Protein AF-A0A5P8NE11-F1 (afdb_monomer_lite)

Structure (mmCIF, N/CA/C/O backbone):
data_AF-A0A5P8NE11-F1
#
_entry.id   AF-A0A5P8NE11-F1
#
loop_
_atom_site.group_PDB
_atom_site.id
_atom_site.type_symbol
_atom_site.label_atom_id
_atom_site.label_alt_id
_atom_site.label_comp_id
_atom_site.label_asym_id
_atom_site.label_entity_id
_atom_site.label_seq_id
_atom_site.pdbx_PDB_ins_code
_atom_site.Cartn_x
_atom_site.Cartn_y
_atom_site.Cartn_z
_atom_site.occupancy
_atom_site.B_iso_or_equiv
_atom_site.auth_seq_id
_atom_site.auth_comp_id
_atom_site.auth_asym_id
_atom_site.auth_atom_id
_atom_site.pdbx_PDB_model_num
ATOM 1 N N . MET A 1 1 ? -14.580 42.971 -28.821 1.00 38.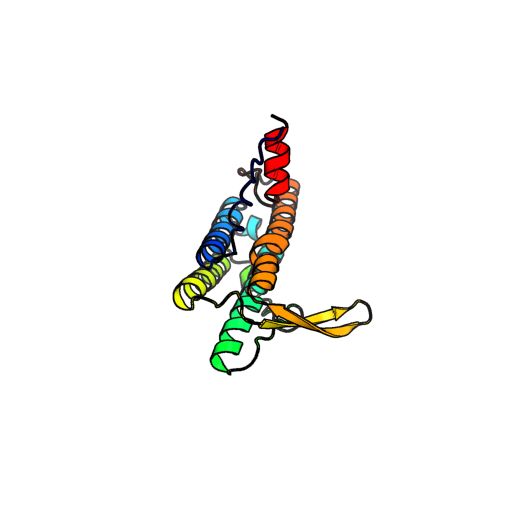44 1 MET A N 1
ATOM 2 C CA . MET A 1 1 ? -13.444 42.248 -29.433 1.00 38.44 1 MET A CA 1
ATOM 3 C C . MET A 1 1 ? -12.249 42.500 -28.537 1.00 38.44 1 MET A C 1
ATOM 5 O O . MET A 1 1 ? -11.880 43.650 -28.404 1.00 38.44 1 MET A O 1
ATOM 9 N N . GLY A 1 2 ? -11.654 41.584 -27.801 1.00 34.81 2 GLY A N 1
ATOM 10 C CA . GLY A 1 2 ? -11.831 40.162 -27.543 1.00 34.81 2 GLY A CA 1
ATOM 11 C C . GLY A 1 2 ? -10.646 39.884 -26.620 1.00 34.81 2 GLY A C 1
ATOM 12 O O . GLY A 1 2 ? -9.510 40.013 -27.058 1.00 34.81 2 GLY A O 1
ATOM 13 N N . ILE A 1 3 ? -10.905 39.712 -25.324 1.00 36.75 3 ILE A N 1
ATOM 14 C CA . ILE A 1 3 ? -9.863 39.509 -24.316 1.00 36.75 3 ILE A CA 1
ATOM 15 C C . ILE A 1 3 ? -9.467 38.039 -24.423 1.00 36.75 3 ILE A C 1
ATOM 17 O O . ILE A 1 3 ? -10.230 37.173 -24.003 1.00 36.75 3 ILE A O 1
ATOM 21 N N . GLU A 1 4 ? -8.311 37.748 -25.012 1.00 38.25 4 GLU A N 1
ATOM 22 C CA . GLU A 1 4 ? -7.681 36.437 -24.863 1.00 38.25 4 GLU A CA 1
ATOM 23 C C . GLU A 1 4 ? -7.052 36.370 -23.469 1.00 38.25 4 GLU A C 1
ATOM 25 O O . GLU A 1 4 ? -5.877 36.662 -23.258 1.00 38.25 4 GLU A O 1
ATOM 30 N N . SER A 1 5 ? -7.871 36.010 -22.482 1.00 37.47 5 SER A N 1
ATOM 31 C CA . SER A 1 5 ? -7.377 35.463 -21.226 1.00 37.47 5 SER A CA 1
ATOM 32 C C . SER A 1 5 ? -6.987 34.012 -21.489 1.00 37.47 5 SER A C 1
ATOM 34 O O . SER A 1 5 ? -7.811 33.102 -21.369 1.00 37.47 5 SER A O 1
ATOM 36 N N . GLY A 1 6 ? -5.733 33.804 -21.886 1.00 34.62 6 GLY A N 1
ATOM 37 C CA . GLY A 1 6 ? -5.095 32.502 -21.778 1.00 34.62 6 GLY A CA 1
ATOM 38 C C . GLY A 1 6 ? -5.093 32.104 -20.308 1.00 34.62 6 GLY A C 1
ATOM 39 O O . GLY A 1 6 ? -4.290 32.600 -19.524 1.00 34.62 6 GLY A O 1
ATOM 40 N N . VAL A 1 7 ? -6.039 31.250 -19.924 1.00 34.25 7 VAL A N 1
ATOM 41 C CA . VAL A 1 7 ? -5.954 30.493 -18.680 1.00 34.25 7 VAL A CA 1
ATOM 42 C C . VAL A 1 7 ? -4.698 29.644 -18.822 1.00 34.25 7 VAL A C 1
ATOM 44 O O . VAL A 1 7 ? -4.682 28.691 -19.601 1.00 34.25 7 VAL A O 1
ATOM 47 N N . SER A 1 8 ? -3.619 30.029 -18.138 1.00 35.91 8 SER A N 1
ATOM 48 C CA . SER A 1 8 ? -2.470 29.149 -17.986 1.00 35.91 8 SER A CA 1
ATOM 49 C C . SER A 1 8 ? -2.992 27.892 -17.307 1.00 35.91 8 SER A C 1
ATOM 51 O O . SER A 1 8 ? -3.485 27.965 -16.178 1.00 35.91 8 SER A O 1
ATOM 53 N N . MET A 1 9 ? -2.939 26.763 -18.010 1.00 38.59 9 MET A N 1
ATOM 54 C CA . MET A 1 9 ? -3.095 25.464 -17.378 1.00 38.59 9 MET A CA 1
ATOM 55 C C . MET A 1 9 ? -2.147 25.436 -16.180 1.00 38.59 9 MET A C 1
ATOM 57 O O . MET A 1 9 ? -0.940 25.605 -16.341 1.00 38.59 9 MET A O 1
ATOM 61 N N . SER A 1 10 ? -2.724 25.350 -14.983 1.00 45.56 10 SER A N 1
ATOM 62 C CA . SER A 1 10 ? -1.997 25.180 -13.731 1.00 45.56 10 SER A CA 1
ATOM 63 C C . SER A 1 10 ? -0.985 24.052 -13.895 1.00 45.56 10 SER A C 1
ATOM 65 O O . SER A 1 10 ? -1.340 23.031 -14.480 1.00 45.56 10 SER A O 1
ATOM 67 N N . GLU A 1 11 ? 0.233 24.244 -13.389 1.00 45.94 11 GLU A N 1
ATOM 68 C CA . GLU A 1 11 ? 1.279 23.220 -13.312 1.00 45.94 11 GLU A CA 1
ATOM 69 C C . GLU A 1 11 ? 0.657 21.859 -12.956 1.00 45.94 11 GLU A C 1
ATOM 71 O O . GLU A 1 11 ? 0.070 21.687 -11.886 1.00 45.94 11 GLU A O 1
ATOM 76 N N . GLU A 1 12 ? 0.695 20.905 -13.891 1.00 57.53 12 GLU A N 1
ATOM 77 C CA . GLU A 1 12 ? 0.280 19.534 -13.612 1.00 57.53 12 GLU A CA 1
ATOM 78 C C . GLU A 1 12 ? 1.279 18.957 -12.604 1.00 57.53 12 GLU A C 1
ATOM 80 O O . GLU A 1 12 ? 2.406 18.599 -12.952 1.00 57.53 12 GLU A O 1
ATOM 85 N N . ASN A 1 13 ? 0.885 18.917 -11.329 1.00 70.38 13 ASN A N 1
ATOM 86 C CA . ASN A 1 13 ? 1.719 18.364 -10.269 1.00 70.38 13 ASN A CA 1
ATOM 87 C C . ASN A 1 13 ? 1.974 16.878 -10.549 1.00 70.38 13 ASN A C 1
ATOM 89 O O . ASN A 1 13 ? 1.086 16.033 -10.424 1.00 70.38 13 ASN A O 1
ATOM 93 N N . THR A 1 14 ? 3.204 16.569 -10.949 1.00 79.94 14 THR A N 1
ATOM 94 C CA . THR A 1 14 ? 3.687 15.194 -11.088 1.00 79.94 14 THR A CA 1
ATOM 95 C C . THR A 1 14 ? 3.963 14.631 -9.698 1.00 79.94 14 THR A C 1
ATOM 97 O O . THR A 1 14 ? 4.510 15.337 -8.855 1.00 79.94 14 THR A O 1
ATOM 100 N N . LEU A 1 15 ? 3.605 13.364 -9.461 1.00 87.06 15 LEU A N 1
ATOM 101 C CA . LEU A 1 15 ? 3.904 12.681 -8.202 1.00 87.06 15 LEU A CA 1
ATOM 102 C C . LEU A 1 15 ? 5.416 12.712 -7.942 1.00 87.06 15 LEU A C 1
ATOM 104 O O . LEU A 1 15 ? 6.203 12.322 -8.806 1.00 87.06 15 LEU A O 1
ATOM 108 N N . THR A 1 16 ? 5.818 13.144 -6.752 1.00 90.62 16 THR A N 1
ATOM 109 C CA . THR A 1 16 ? 7.218 13.204 -6.325 1.00 90.62 16 THR A CA 1
ATOM 110 C C . THR A 1 16 ? 7.534 12.109 -5.308 1.00 90.62 16 THR A C 1
ATOM 112 O O . THR A 1 16 ? 6.641 11.538 -4.691 1.00 90.62 16 THR A O 1
ATOM 115 N N . ASN A 1 17 ? 8.821 11.812 -5.089 1.00 88.62 17 ASN A N 1
ATOM 116 C CA . ASN A 1 17 ? 9.219 10.892 -4.014 1.00 88.62 17 ASN A CA 1
ATOM 117 C C . ASN A 1 17 ? 8.769 11.393 -2.631 1.00 88.62 17 ASN A C 1
ATOM 119 O O . ASN A 1 17 ? 8.444 10.577 -1.774 1.00 88.62 17 ASN A O 1
ATOM 123 N N . GLU A 1 18 ? 8.729 12.712 -2.431 1.00 91.44 18 GLU A N 1
ATOM 124 C CA . GLU A 1 18 ? 8.275 13.311 -1.176 1.00 91.44 18 GLU A CA 1
ATOM 125 C C . GLU A 1 18 ? 6.793 13.010 -0.931 1.00 91.44 18 GLU A C 1
ATOM 127 O O . GLU A 1 18 ? 6.436 12.576 0.159 1.00 91.44 18 GLU A O 1
ATOM 132 N N . ASP A 1 19 ? 5.950 13.112 -1.964 1.00 90.94 19 ASP A N 1
ATOM 133 C CA . ASP A 1 19 ? 4.527 12.761 -1.861 1.00 90.94 19 ASP A CA 1
ATOM 134 C C . ASP A 1 19 ? 4.332 11.293 -1.450 1.00 90.94 19 ASP A C 1
ATOM 136 O O . ASP A 1 19 ? 3.465 10.975 -0.638 1.00 90.94 19 ASP A O 1
ATOM 140 N N . VAL A 1 20 ? 5.156 10.383 -1.980 1.00 89.62 20 VAL A N 1
ATOM 141 C CA . VAL A 1 20 ? 5.100 8.947 -1.647 1.00 89.62 20 VAL A CA 1
ATOM 142 C C . VAL A 1 20 ? 5.544 8.684 -0.206 1.00 89.62 20 VAL A C 1
ATOM 144 O O . VAL A 1 20 ? 4.958 7.842 0.482 1.00 89.62 20 VAL A O 1
ATOM 147 N N . ILE A 1 21 ? 6.575 9.392 0.259 1.00 90.75 21 ILE A N 1
ATOM 148 C CA . ILE A 1 21 ? 7.065 9.300 1.638 1.00 90.75 21 ILE A CA 1
ATOM 149 C C . ILE A 1 21 ? 6.000 9.819 2.603 1.00 90.75 21 ILE A C 1
ATOM 151 O O . ILE A 1 21 ? 5.639 9.098 3.533 1.00 90.75 21 ILE A O 1
ATOM 155 N N . ILE A 1 22 ? 5.457 11.013 2.346 1.00 91.62 22 ILE A N 1
ATOM 156 C CA . ILE A 1 22 ? 4.379 11.613 3.142 1.00 91.62 22 ILE A CA 1
ATOM 157 C C . ILE A 1 22 ? 3.189 10.659 3.208 1.00 91.62 22 ILE A C 1
ATOM 159 O O . ILE A 1 22 ? 2.650 10.416 4.284 1.00 91.62 22 ILE A O 1
ATOM 163 N N . GLU A 1 23 ? 2.804 10.052 2.086 1.00 90.00 23 GLU A N 1
ATOM 164 C CA . GLU A 1 23 ? 1.675 9.126 2.080 1.00 90.00 23 GLU A CA 1
ATOM 165 C C . GLU A 1 23 ? 1.957 7.832 2.860 1.00 90.00 23 GLU A C 1
ATOM 167 O O . GLU A 1 23 ? 1.070 7.294 3.527 1.00 90.00 23 GLU A O 1
ATOM 172 N N . SER A 1 24 ? 3.202 7.353 2.846 1.00 88.31 24 SER A N 1
ATOM 173 C CA . SER A 1 24 ? 3.627 6.213 3.669 1.00 88.31 24 SER A CA 1
ATOM 174 C C . SER A 1 24 ? 3.616 6.549 5.164 1.00 88.31 24 SER A C 1
ATOM 176 O O . SER A 1 24 ? 3.227 5.720 5.988 1.00 88.31 24 SER A O 1
ATOM 178 N N . GLU A 1 25 ? 3.992 7.775 5.530 1.00 90.88 25 GLU A N 1
ATOM 179 C CA . GLU A 1 25 ? 3.886 8.282 6.901 1.00 90.88 25 GLU A CA 1
ATOM 180 C C . GLU A 1 25 ? 2.416 8.451 7.326 1.00 90.88 25 GLU A C 1
ATOM 182 O O . GLU A 1 25 ? 2.053 8.066 8.442 1.00 90.88 25 GLU A O 1
ATOM 187 N N . ASN A 1 26 ? 1.550 8.924 6.423 1.00 89.81 26 ASN A N 1
ATOM 188 C CA . ASN A 1 26 ? 0.108 9.021 6.652 1.00 89.81 26 ASN A CA 1
ATOM 189 C C . ASN A 1 26 ? -0.508 7.648 6.933 1.00 89.81 26 ASN A C 1
ATOM 191 O O . ASN A 1 26 ? -1.312 7.542 7.850 1.00 89.81 26 ASN A O 1
ATOM 195 N N . ILE A 1 27 ? -0.102 6.583 6.228 1.00 86.88 27 ILE A N 1
ATOM 196 C CA . ILE A 1 27 ? -0.563 5.209 6.517 1.00 86.88 27 ILE A CA 1
ATOM 197 C C . ILE A 1 27 ? -0.315 4.844 7.975 1.00 86.88 27 ILE A C 1
ATOM 199 O O . ILE A 1 27 ? -1.213 4.339 8.653 1.00 86.88 27 ILE A O 1
ATOM 203 N N . PHE A 1 28 ? 0.904 5.090 8.457 1.00 86.44 28 PHE A N 1
ATOM 204 C CA . PHE A 1 28 ? 1.252 4.801 9.840 1.00 86.44 28 PHE A CA 1
ATOM 205 C C . PHE A 1 28 ? 0.379 5.605 10.804 1.00 86.44 28 PHE A C 1
ATOM 207 O O . PHE A 1 28 ? -0.168 5.030 11.745 1.00 86.44 28 PHE A O 1
ATOM 214 N N . GLN A 1 29 ? 0.209 6.906 10.562 1.00 86.94 29 GLN A N 1
ATOM 215 C CA . GLN A 1 29 ? -0.627 7.765 11.399 1.00 86.94 29 GLN A CA 1
ATOM 216 C C . GLN A 1 29 ? -2.090 7.313 11.388 1.00 86.94 29 GLN A C 1
ATOM 218 O O . GLN A 1 29 ?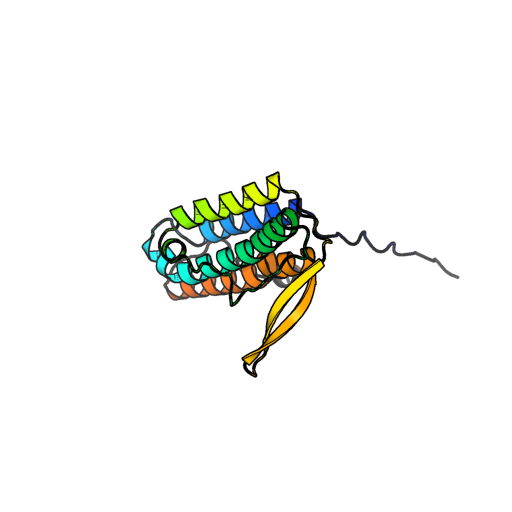 -2.658 7.084 12.450 1.00 86.94 29 GLN A O 1
ATOM 223 N N . GLU A 1 30 ? -2.690 7.123 10.214 1.00 87.81 30 GLU A N 1
ATOM 224 C CA . GLU A 1 30 ? -4.083 6.705 10.050 1.00 87.81 30 GLU A CA 1
ATOM 225 C C . GLU A 1 30 ? -4.344 5.371 10.753 1.00 87.81 30 GLU A C 1
ATOM 227 O O . GLU A 1 30 ? -5.269 5.285 11.554 1.00 87.81 30 GLU A O 1
ATOM 232 N N . ILE A 1 31 ? -3.501 4.354 10.547 1.00 84.12 31 ILE A N 1
ATOM 233 C CA . ILE A 1 31 ? -3.656 3.052 11.216 1.00 84.12 31 ILE A CA 1
ATOM 234 C C . ILE A 1 31 ? -3.425 3.167 12.728 1.00 84.12 31 ILE A C 1
ATOM 236 O O . ILE A 1 31 ? -4.119 2.505 13.497 1.00 84.12 31 ILE A O 1
ATOM 240 N N . SER A 1 32 ? -2.515 4.038 13.170 1.00 81.44 32 SER A N 1
ATOM 241 C CA . SER A 1 32 ? -2.327 4.326 14.599 1.00 81.44 32 SER A CA 1
ATOM 242 C C . SER A 1 32 ? -3.552 5.009 15.218 1.00 81.44 32 SER A C 1
ATOM 244 O O . SER A 1 32 ? -3.881 4.728 16.362 1.00 81.44 32 SER A O 1
ATOM 246 N N . TYR A 1 33 ? -4.249 5.875 14.473 1.00 76.19 33 TYR A N 1
ATOM 247 C CA . TYR A 1 33 ? -5.479 6.544 14.918 1.00 76.19 33 TYR A CA 1
ATOM 248 C C . TYR A 1 33 ? -6.722 5.653 14.852 1.00 76.19 33 TYR A C 1
ATOM 250 O O . TYR A 1 33 ? -7.723 5.950 15.502 1.00 76.19 33 TYR A O 1
ATOM 258 N N . LEU A 1 34 ? -6.689 4.579 14.060 1.00 72.69 34 LEU A N 1
ATOM 259 C CA . LEU A 1 34 ? -7.777 3.605 13.994 1.00 72.69 34 LEU A CA 1
ATOM 260 C C . LEU A 1 34 ? -7.865 2.733 15.245 1.00 72.69 34 LEU A C 1
ATOM 262 O O . LEU A 1 34 ? -8.913 2.138 15.485 1.00 72.69 34 LEU A O 1
ATOM 266 N N . ASN A 1 35 ? -6.791 2.645 16.027 1.00 62.81 35 ASN A N 1
ATOM 267 C CA . ASN A 1 35 ? -6.721 1.727 17.142 1.00 62.81 35 ASN A CA 1
ATOM 268 C C . ASN A 1 35 ? -6.342 2.457 18.430 1.00 62.81 35 ASN A C 1
ATOM 270 O O . ASN A 1 35 ? -5.211 2.911 18.588 1.00 62.81 35 ASN A O 1
ATOM 274 N N . ASP A 1 36 ? -7.264 2.487 19.393 1.00 58.19 36 ASP A N 1
ATOM 275 C CA . ASP A 1 36 ? -6.859 2.542 20.797 1.00 58.19 36 ASP A CA 1
ATOM 276 C C . ASP A 1 36 ? -5.885 1.369 20.988 1.00 58.19 36 ASP A C 1
ATOM 278 O O . ASP A 1 36 ? -6.218 0.255 20.588 1.00 58.19 36 ASP A O 1
ATOM 282 N N . LEU A 1 37 ? -4.673 1.623 21.488 1.00 56.25 37 LEU A N 1
ATOM 283 C CA . LEU A 1 37 ? -3.440 0.815 21.346 1.00 56.25 37 LEU A CA 1
ATOM 284 C C . LEU A 1 37 ? -3.473 -0.648 21.876 1.00 56.25 37 LEU A C 1
ATOM 286 O O . LEU A 1 37 ? -2.426 -1.221 22.168 1.00 56.25 37 LEU A O 1
ATOM 290 N N . SER A 1 38 ? -4.641 -1.266 22.038 1.00 67.19 38 SER A N 1
ATOM 291 C CA . SER A 1 38 ? -4.827 -2.665 22.413 1.00 67.19 38 SER A CA 1
ATOM 292 C C . SER A 1 38 ? -4.756 -3.612 21.208 1.00 67.19 38 SER A C 1
ATOM 294 O O . SER A 1 38 ? -5.356 -3.377 20.153 1.00 67.19 38 SER A O 1
ATOM 296 N N . ASP A 1 39 ? -4.056 -4.730 21.401 1.00 68.44 39 ASP A N 1
ATOM 297 C CA . ASP A 1 39 ? -3.871 -5.772 20.385 1.00 68.44 39 ASP A CA 1
ATOM 298 C C . ASP A 1 39 ? -5.205 -6.410 19.940 1.00 68.44 39 ASP A C 1
ATOM 300 O O . ASP A 1 39 ? -5.361 -6.783 18.780 1.00 68.44 39 ASP A O 1
ATOM 304 N N . SER A 1 40 ? -6.220 -6.452 20.811 1.00 71.81 40 SER A N 1
ATOM 305 C CA . SER A 1 40 ? -7.529 -7.058 20.513 1.00 71.81 40 SER A CA 1
ATOM 306 C C . SER A 1 40 ? -8.302 -6.352 19.398 1.00 71.81 40 SER A C 1
ATOM 308 O O . SER A 1 40 ? -8.983 -6.989 18.599 1.00 71.81 40 SER A O 1
ATOM 310 N N . SER A 1 41 ? -8.210 -5.026 19.333 1.00 74.88 41 SER A N 1
ATOM 311 C CA . SER A 1 41 ? -8.877 -4.246 18.288 1.00 74.88 41 SER A CA 1
ATOM 312 C C . SER A 1 41 ? -8.086 -4.288 16.974 1.00 74.88 41 SER A C 1
ATOM 314 O O . SER A 1 41 ? -8.672 -4.217 15.892 1.00 74.88 41 SER A O 1
ATOM 316 N N . TYR A 1 42 ? -6.769 -4.514 17.057 1.00 82.00 42 TYR A N 1
ATOM 317 C CA . TYR A 1 42 ? -5.914 -4.719 15.893 1.00 82.00 42 TYR A CA 1
ATOM 318 C C . TYR A 1 42 ? -6.260 -6.016 15.156 1.00 82.00 42 TYR A C 1
ATOM 320 O O . TYR A 1 42 ? -6.355 -6.001 13.932 1.00 82.00 42 TYR A O 1
ATOM 328 N N . GLU A 1 43 ? -6.539 -7.113 15.868 1.00 83.94 43 GLU A N 1
ATOM 329 C CA . GLU A 1 43 ? -6.918 -8.402 15.260 1.00 83.94 43 GLU A CA 1
ATOM 330 C C . GLU A 1 43 ? -8.134 -8.299 14.318 1.00 83.94 43 GLU A C 1
ATOM 332 O O . GLU A 1 43 ? -8.220 -9.030 13.327 1.00 83.94 43 GLU A O 1
ATOM 337 N N . LEU A 1 44 ? -9.051 -7.354 14.568 1.00 87.94 44 LEU A N 1
ATOM 338 C CA . LEU A 1 44 ? -10.217 -7.110 13.709 1.00 87.94 44 LEU A CA 1
ATOM 339 C C . LEU A 1 44 ? -9.830 -6.580 12.321 1.00 87.94 44 LEU A C 1
ATOM 341 O O . LEU A 1 44 ? -10.527 -6.841 11.339 1.00 87.94 44 LEU A O 1
ATOM 345 N N . ILE A 1 45 ? -8.733 -5.825 12.235 1.00 91.88 45 ILE A N 1
ATOM 346 C CA . ILE A 1 45 ? -8.311 -5.108 11.024 1.00 91.88 45 ILE A CA 1
ATOM 347 C C . ILE A 1 45 ? -6.963 -5.577 10.471 1.00 91.88 45 ILE A C 1
ATOM 349 O O . ILE A 1 45 ? -6.631 -5.262 9.327 1.00 91.88 45 ILE A O 1
ATOM 353 N N . GLY A 1 46 ? -6.195 -6.357 11.229 1.00 91.31 46 GLY A N 1
ATOM 354 C CA . GLY A 1 46 ? -4.803 -6.679 10.929 1.00 91.31 46 GLY A CA 1
ATOM 355 C C . GLY A 1 46 ? -4.619 -7.405 9.600 1.00 91.31 46 GLY A C 1
ATOM 356 O O . GLY A 1 46 ? -3.674 -7.132 8.863 1.00 91.31 46 GLY A O 1
ATOM 357 N N . LYS A 1 47 ? -5.592 -8.227 9.183 1.00 93.06 47 LYS A N 1
ATOM 358 C CA . LYS A 1 47 ? -5.605 -8.825 7.835 1.00 93.06 47 LYS A CA 1
ATOM 359 C C . LYS A 1 47 ? -5.545 -7.786 6.723 1.00 93.06 47 LYS A C 1
ATOM 361 O O . LYS A 1 47 ? -4.833 -8.006 5.739 1.00 93.06 47 LYS A O 1
ATOM 366 N N . HIS A 1 48 ? -6.287 -6.691 6.875 1.00 94.19 48 HIS A N 1
ATOM 367 C CA . HIS A 1 48 ? -6.288 -5.578 5.936 1.00 94.19 48 HIS A CA 1
ATOM 368 C C . HIS A 1 48 ? -5.006 -4.754 6.055 1.00 94.19 48 HIS A C 1
ATOM 370 O O . HIS A 1 48 ? -4.478 -4.344 5.025 1.00 94.19 48 HIS A O 1
ATOM 376 N N . VAL A 1 49 ? -4.479 -4.562 7.270 1.00 93.19 49 VAL A N 1
ATOM 377 C CA . VAL A 1 49 ? -3.220 -3.831 7.496 1.00 93.19 49 VAL A CA 1
ATOM 378 C C . VAL A 1 49 ? -2.072 -4.536 6.779 1.00 93.19 49 VAL A C 1
ATOM 380 O O . VAL A 1 49 ? -1.450 -3.955 5.890 1.00 93.19 49 VAL A O 1
ATOM 383 N N . ARG A 1 50 ? -1.880 -5.828 7.059 1.00 94.31 50 ARG A N 1
ATOM 384 C CA . ARG A 1 50 ? -0.931 -6.695 6.353 1.00 94.31 50 ARG A CA 1
ATOM 385 C C . ARG A 1 50 ? -1.122 -6.637 4.841 1.00 94.31 50 ARG A C 1
ATOM 387 O O . ARG A 1 50 ? -0.151 -6.548 4.102 1.00 94.31 50 ARG A O 1
ATOM 394 N N . HIS A 1 51 ? -2.365 -6.673 4.357 1.00 94.62 51 HIS A N 1
ATOM 395 C CA . HIS A 1 51 ? -2.642 -6.665 2.916 1.00 94.62 51 HIS A CA 1
ATOM 396 C C . HIS A 1 51 ? -2.242 -5.344 2.240 1.00 94.62 51 HIS A C 1
ATOM 398 O O . HIS A 1 51 ? -1.735 -5.385 1.119 1.00 94.62 51 HIS A O 1
ATOM 404 N N . VAL A 1 52 ? -2.418 -4.196 2.902 1.00 94.31 52 VAL A N 1
ATOM 405 C CA . VAL A 1 52 ? -1.929 -2.891 2.415 1.00 94.31 52 VAL A CA 1
ATOM 406 C C . VAL A 1 52 ? -0.401 -2.872 2.374 1.00 94.31 52 VAL A C 1
ATOM 408 O O . VAL A 1 52 ? 0.174 -2.562 1.331 1.00 94.31 52 VAL A O 1
ATOM 411 N N . VAL A 1 53 ? 0.253 -3.281 3.463 1.00 94.00 53 VAL A N 1
ATOM 412 C CA . VAL A 1 53 ? 1.721 -3.321 3.561 1.00 94.00 53 VAL A CA 1
ATOM 413 C C . VAL A 1 53 ? 2.332 -4.251 2.512 1.00 94.00 53 VAL A C 1
ATOM 415 O O . VAL A 1 53 ? 3.260 -3.864 1.805 1.00 94.00 53 VAL A O 1
ATOM 418 N N . ASP A 1 54 ? 1.753 -5.436 2.310 1.00 94.00 54 ASP A N 1
ATOM 419 C CA . ASP A 1 54 ? 2.167 -6.370 1.262 1.00 94.00 54 ASP A CA 1
ATOM 420 C C . ASP A 1 54 ? 2.135 -5.728 -0.142 1.00 94.00 54 ASP A C 1
ATOM 422 O O . ASP A 1 54 ? 2.992 -6.019 -0.984 1.00 94.00 54 ASP A O 1
ATOM 426 N N . HIS A 1 55 ? 1.137 -4.881 -0.430 1.00 94.31 55 HIS A N 1
ATOM 427 C CA . HIS A 1 55 ? 1.031 -4.195 -1.723 1.00 94.31 55 HIS A CA 1
ATOM 428 C C . HIS A 1 55 ? 2.128 -3.149 -1.889 1.00 94.31 55 HIS A C 1
ATOM 430 O O . HIS A 1 55 ? 2.762 -3.112 -2.945 1.00 94.31 55 HIS A O 1
ATOM 436 N N . MET A 1 56 ? 2.392 -2.349 -0.854 1.00 93.56 56 MET A N 1
ATOM 437 C CA . MET A 1 56 ? 3.488 -1.376 -0.863 1.00 93.56 56 MET A CA 1
ATOM 438 C C . MET A 1 56 ? 4.832 -2.077 -1.084 1.00 93.56 56 MET A C 1
ATOM 440 O O . MET A 1 56 ? 5.570 -1.736 -2.010 1.00 93.56 56 MET A O 1
ATOM 444 N N . ASN A 1 57 ? 5.093 -3.133 -0.312 1.00 93.50 57 ASN A N 1
ATOM 445 C CA . ASN A 1 57 ? 6.302 -3.940 -0.425 1.00 93.50 57 ASN A CA 1
ATOM 446 C C . ASN A 1 57 ? 6.454 -4.593 -1.794 1.00 93.50 57 ASN A C 1
ATOM 448 O O . ASN A 1 57 ? 7.564 -4.668 -2.312 1.00 93.50 57 ASN A O 1
ATOM 452 N N . THR A 1 58 ? 5.368 -5.057 -2.413 1.00 93.69 58 THR A N 1
ATOM 453 C CA . THR A 1 58 ? 5.435 -5.647 -3.758 1.00 93.69 58 THR A CA 1
ATOM 454 C C . THR A 1 58 ? 5.951 -4.636 -4.783 1.00 93.69 58 THR A C 1
ATOM 456 O O . THR A 1 58 ? 6.809 -4.976 -5.598 1.00 93.69 58 THR A O 1
ATOM 459 N N . VAL A 1 59 ? 5.487 -3.386 -4.712 1.00 93.06 59 VAL A N 1
ATOM 460 C CA . VAL A 1 59 ? 5.931 -2.318 -5.620 1.00 93.06 59 VAL A CA 1
ATOM 461 C C . VAL A 1 59 ? 7.385 -1.927 -5.337 1.00 93.06 59 VAL A C 1
ATOM 463 O O . VAL A 1 59 ? 8.207 -1.910 -6.254 1.00 93.06 59 VAL A O 1
ATOM 466 N N . ILE A 1 60 ? 7.730 -1.684 -4.069 1.00 91.50 60 ILE A N 1
ATOM 467 C CA . ILE A 1 60 ? 9.081 -1.263 -3.659 1.00 91.50 60 ILE A CA 1
ATOM 468 C C . ILE A 1 60 ? 10.118 -2.351 -3.961 1.00 91.50 60 ILE A C 1
ATOM 470 O O . ILE A 1 60 ? 11.181 -2.071 -4.515 1.00 91.50 60 ILE A O 1
ATOM 474 N N . ASN A 1 61 ? 9.811 -3.613 -3.667 1.00 90.12 61 ASN A N 1
ATOM 475 C CA . ASN A 1 61 ? 10.717 -4.720 -3.963 1.00 90.12 61 ASN A CA 1
ATOM 476 C C . ASN A 1 61 ? 10.849 -4.970 -5.467 1.00 90.12 61 ASN A C 1
ATOM 478 O O . ASN A 1 61 ? 11.930 -5.353 -5.919 1.00 90.12 61 ASN A O 1
ATOM 482 N N . GLY A 1 62 ? 9.786 -4.731 -6.242 1.00 89.69 62 GLY A N 1
ATOM 483 C CA . GLY A 1 62 ? 9.856 -4.694 -7.702 1.00 89.69 62 GLY A CA 1
ATOM 484 C C . GLY A 1 62 ? 10.913 -3.694 -8.182 1.00 89.69 62 GLY A C 1
ATOM 485 O O . GLY A 1 62 ? 11.759 -4.061 -9.001 1.00 89.69 62 GLY A O 1
ATOM 486 N N . TYR A 1 63 ? 10.937 -2.493 -7.586 1.00 88.38 63 TYR A N 1
ATOM 487 C CA . TYR A 1 63 ? 11.940 -1.449 -7.845 1.00 88.38 63 TYR A CA 1
ATOM 488 C C . TYR A 1 63 ? 13.351 -1.878 -7.507 1.00 88.38 63 TYR A C 1
ATOM 490 O O . TYR A 1 63 ? 14.236 -1.861 -8.363 1.00 88.38 63 TYR A O 1
ATOM 498 N N . ILE A 1 64 ? 13.567 -2.299 -6.267 1.00 87.25 64 ILE A N 1
ATOM 499 C CA . ILE A 1 64 ? 14.906 -2.631 -5.781 1.00 87.25 64 ILE A CA 1
ATOM 500 C C . ILE A 1 64 ? 15.522 -3.754 -6.618 1.00 87.25 64 ILE A C 1
ATOM 502 O O . ILE A 1 64 ? 16.701 -3.690 -6.964 1.00 87.25 64 ILE A O 1
ATOM 506 N N . LYS A 1 65 ? 14.726 -4.764 -6.984 1.00 85.44 65 LYS A N 1
ATOM 507 C CA . LYS A 1 65 ? 15.185 -5.859 -7.846 1.00 85.44 65 LYS A CA 1
ATOM 508 C C . LYS A 1 65 ? 15.505 -5.384 -9.262 1.00 85.44 65 LYS A C 1
ATOM 510 O O . LYS A 1 65 ? 16.481 -5.863 -9.831 1.00 85.44 65 LYS A O 1
ATOM 515 N N . ALA A 1 66 ? 14.720 -4.458 -9.813 1.00 85.94 66 ALA A N 1
ATOM 516 C CA . ALA A 1 66 ? 14.981 -3.864 -11.124 1.00 85.94 66 ALA A CA 1
ATOM 517 C C . ALA A 1 66 ? 16.337 -3.149 -11.158 1.00 85.94 66 ALA A C 1
ATOM 519 O O . ALA A 1 66 ? 17.152 -3.372 -12.050 1.00 85.94 66 ALA A O 1
ATOM 520 N N . GLU A 1 67 ? 16.590 -2.313 -10.149 1.00 83.06 67 GLU A N 1
ATOM 521 C CA . GLU A 1 67 ? 17.848 -1.578 -9.998 1.00 83.06 67 GLU A CA 1
ATOM 522 C C . GLU A 1 67 ? 19.043 -2.517 -9.831 1.00 83.06 67 GLU A C 1
ATOM 524 O O . GLU A 1 67 ? 20.080 -2.314 -10.454 1.00 83.06 67 GLU A O 1
ATOM 529 N N . TYR A 1 68 ? 18.896 -3.563 -9.014 1.00 82.00 68 TYR A N 1
ATOM 530 C CA . TYR A 1 68 ? 19.983 -4.503 -8.750 1.00 82.00 68 TYR A CA 1
ATOM 531 C C . TYR A 1 68 ? 20.331 -5.374 -9.967 1.00 82.00 68 TYR A C 1
ATOM 533 O O . TYR A 1 68 ? 21.505 -5.639 -10.213 1.00 82.00 68 TYR A O 1
ATOM 541 N N . ASN A 1 69 ? 19.325 -5.812 -10.729 1.00 81.44 69 ASN A N 1
ATOM 542 C CA . ASN A 1 69 ? 19.513 -6.749 -11.841 1.00 81.44 69 ASN A CA 1
ATOM 543 C C . ASN A 1 69 ? 19.733 -6.067 -13.201 1.00 81.44 69 ASN A C 1
ATOM 545 O O . ASN A 1 69 ? 20.088 -6.752 -14.153 1.00 81.44 69 ASN A O 1
ATOM 549 N N . GLY A 1 70 ? 19.497 -4.755 -13.315 1.00 78.00 70 GLY A N 1
ATOM 550 C CA . GLY A 1 70 ? 19.568 -4.034 -14.592 1.00 78.00 70 GLY A CA 1
ATOM 551 C C . GLY A 1 70 ? 18.410 -4.331 -15.554 1.00 78.00 70 GLY A C 1
ATOM 552 O O . GLY A 1 70 ? 18.476 -3.952 -16.719 1.00 78.00 70 GLY A O 1
ATOM 553 N N . GLU A 1 71 ? 17.344 -4.972 -15.073 1.00 81.56 71 GLU A N 1
ATOM 554 C CA . GLU A 1 71 ? 16.177 -5.392 -15.858 1.00 81.56 71 GLU A CA 1
ATOM 555 C C . GLU A 1 71 ? 14.915 -4.625 -15.427 1.00 81.56 71 GLU A C 1
ATOM 557 O O . GLU A 1 71 ? 14.872 -4.087 -14.314 1.00 81.56 71 GLU A O 1
ATOM 562 N N . PRO A 1 72 ? 13.855 -4.561 -16.258 1.00 79.38 72 PRO A N 1
ATOM 563 C CA . PRO A 1 72 ? 12.577 -3.998 -15.838 1.00 79.38 72 PRO A CA 1
ATOM 564 C C . PRO A 1 72 ? 12.049 -4.687 -14.576 1.00 79.38 72 PRO A C 1
ATOM 566 O O . PRO A 1 72 ? 12.072 -5.913 -14.455 1.00 79.38 72 PRO A O 1
ATOM 569 N N . GLY A 1 73 ? 11.535 -3.895 -13.635 1.00 89.00 73 GLY A N 1
ATOM 570 C CA . GLY A 1 73 ? 10.961 -4.446 -12.413 1.00 89.00 73 GLY A CA 1
ATOM 571 C C . GLY A 1 73 ? 9.710 -5.258 -12.686 1.00 89.00 73 GLY A C 1
ATOM 572 O O . GLY A 1 73 ? 8.950 -4.958 -13.609 1.00 89.00 73 GLY A O 1
ATOM 573 N N . ILE A 1 74 ? 9.494 -6.278 -11.862 1.00 92.38 74 ILE A N 1
ATOM 574 C CA . ILE A 1 74 ? 8.311 -7.131 -11.928 1.00 92.38 74 ILE A CA 1
ATOM 575 C C . ILE A 1 74 ? 7.461 -6.873 -10.690 1.00 92.38 74 ILE A C 1
ATOM 577 O O . ILE A 1 74 ? 7.947 -7.000 -9.566 1.00 92.38 74 ILE A O 1
ATOM 581 N N . ILE A 1 75 ? 6.190 -6.543 -10.910 1.00 93.69 75 ILE A N 1
ATOM 582 C CA . ILE A 1 75 ? 5.188 -6.334 -9.860 1.00 93.69 75 ILE A CA 1
ATOM 583 C C . ILE A 1 75 ? 4.134 -7.433 -10.005 1.00 93.69 75 ILE A C 1
ATOM 585 O O . ILE A 1 75 ? 3.346 -7.427 -10.947 1.00 93.69 75 ILE A O 1
ATOM 589 N N . ASP A 1 76 ? 4.138 -8.404 -9.092 1.00 92.12 76 ASP A N 1
ATOM 590 C CA . ASP A 1 76 ? 3.224 -9.556 -9.094 1.00 92.12 76 ASP A CA 1
ATOM 591 C C . ASP A 1 76 ? 2.475 -9.627 -7.755 1.00 92.12 76 ASP A C 1
ATOM 593 O O . ASP A 1 76 ? 2.848 -10.360 -6.837 1.00 92.12 76 ASP A O 1
ATOM 597 N N . TYR A 1 77 ? 1.402 -8.840 -7.615 1.00 88.69 77 TYR A N 1
ATOM 598 C CA . TYR A 1 77 ? 0.623 -8.804 -6.370 1.00 88.69 77 TYR A CA 1
ATOM 599 C C . TYR A 1 77 ? 0.117 -10.192 -5.935 1.00 88.69 77 TYR A C 1
ATOM 601 O O . TYR A 1 77 ? 0.183 -10.510 -4.746 1.00 88.69 77 TYR A O 1
ATOM 609 N N . PRO A 1 78 ? -0.385 -11.073 -6.816 1.00 84.75 78 PRO A N 1
ATOM 610 C CA . PRO A 1 78 ? -0.756 -12.421 -6.390 1.00 84.75 78 PRO A CA 1
ATOM 611 C C . PRO A 1 78 ? 0.438 -13.276 -5.935 1.00 84.75 78 PRO A C 1
ATOM 613 O O . PRO A 1 78 ? 0.323 -13.987 -4.926 1.00 84.75 78 PRO A O 1
ATOM 616 N N . GLY A 1 79 ? 1.549 -13.224 -6.673 1.00 81.00 79 GLY A N 1
ATOM 617 C CA . GLY A 1 79 ? 2.654 -14.177 -6.577 1.00 81.00 79 GLY A CA 1
ATOM 618 C C . GLY A 1 79 ? 3.798 -13.796 -5.638 1.00 81.00 79 GLY A C 1
ATOM 619 O O . GLY A 1 79 ? 4.445 -14.701 -5.119 1.00 81.00 79 GLY A O 1
ATOM 620 N N . THR A 1 80 ? 4.046 -12.507 -5.377 1.00 82.00 80 THR A N 1
ATOM 621 C CA . THR A 1 80 ? 5.239 -12.061 -4.620 1.00 82.00 80 THR A CA 1
ATOM 622 C C . THR A 1 80 ? 4.959 -11.484 -3.236 1.00 82.00 80 THR A C 1
ATOM 624 O O . THR A 1 80 ? 5.901 -11.103 -2.545 1.00 82.00 80 THR A O 1
ATOM 627 N N . ARG A 1 81 ? 3.695 -11.427 -2.799 1.00 83.69 81 ARG A N 1
ATOM 628 C CA . ARG A 1 81 ? 3.352 -11.003 -1.430 1.00 83.69 81 ARG A CA 1
ATOM 629 C C . ARG A 1 81 ? 3.818 -12.033 -0.404 1.00 83.69 81 ARG A C 1
ATOM 631 O O . ARG A 1 81 ? 3.494 -13.217 -0.540 1.00 83.69 81 ARG A O 1
ATOM 638 N N . THR A 1 82 ? 4.520 -11.565 0.628 1.00 80.69 82 THR A N 1
ATOM 639 C CA . THR A 1 82 ? 5.054 -12.388 1.724 1.00 80.69 82 THR A CA 1
ATOM 640 C C . THR A 1 82 ? 3.944 -12.953 2.601 1.00 80.69 82 THR A C 1
ATOM 642 O O . THR A 1 82 ? 4.075 -14.078 3.077 1.00 80.69 82 THR A O 1
ATOM 645 N N . ARG A 1 83 ? 2.826 -12.222 2.742 1.00 85.94 83 ARG A N 1
ATOM 646 C CA . ARG A 1 83 ? 1.669 -12.610 3.561 1.00 85.94 83 ARG A CA 1
ATOM 647 C C . ARG A 1 83 ? 2.062 -12.916 5.008 1.00 85.94 83 ARG A C 1
ATOM 649 O O . ARG A 1 83 ? 1.536 -13.861 5.592 1.00 85.94 83 ARG A O 1
ATOM 656 N N . ASP A 1 84 ? 2.972 -12.124 5.566 1.00 88.31 84 ASP A N 1
ATOM 657 C CA . ASP A 1 84 ? 3.471 -12.332 6.923 1.00 88.31 84 ASP A CA 1
ATOM 658 C C . ASP A 1 84 ? 2.327 -12.239 7.944 1.00 88.31 84 ASP A C 1
ATOM 660 O O . ASP A 1 84 ? 1.690 -11.195 8.097 1.00 88.31 84 ASP A O 1
ATOM 664 N N . SER A 1 85 ? 2.048 -13.349 8.629 1.00 87.88 85 SER A N 1
ATOM 665 C CA . SER A 1 85 ? 0.977 -13.432 9.619 1.00 87.88 85 SER A CA 1
ATOM 666 C C . SER A 1 85 ? 1.252 -12.588 10.862 1.00 87.88 85 SER A C 1
ATOM 668 O O . SER A 1 85 ? 0.300 -12.215 11.540 1.00 87.88 85 SER A O 1
ATOM 670 N N . LEU A 1 86 ? 2.513 -12.256 11.164 1.00 89.50 86 LEU A N 1
ATOM 671 C CA . LEU A 1 86 ? 2.845 -11.394 12.305 1.00 89.50 86 LEU A CA 1
ATOM 672 C C . LEU A 1 86 ? 2.261 -9.990 12.123 1.00 89.50 86 LEU A C 1
ATOM 674 O O . LEU A 1 86 ? 1.733 -9.414 13.072 1.00 89.50 86 LEU A O 1
ATOM 678 N N . LEU A 1 87 ? 2.235 -9.488 10.885 1.00 89.94 87 LEU A N 1
ATOM 679 C CA . LEU A 1 87 ? 1.590 -8.220 10.542 1.00 89.94 87 LEU A CA 1
ATOM 680 C C . LEU A 1 87 ? 0.062 -8.256 10.712 1.00 89.94 87 LEU A C 1
ATOM 682 O O . LEU A 1 87 ? -0.574 -7.210 10.675 1.00 89.94 87 LEU A O 1
ATOM 686 N N . GLU A 1 88 ? -0.559 -9.431 10.866 1.00 90.19 88 GLU A N 1
ATOM 687 C CA . GLU A 1 88 ? -1.998 -9.524 11.144 1.00 90.19 88 GLU A CA 1
ATOM 688 C C . GLU A 1 88 ? -2.329 -9.353 12.628 1.00 90.19 88 GLU A C 1
ATOM 690 O O . GLU A 1 88 ? -3.456 -8.995 12.959 1.00 90.19 88 GLU A O 1
ATOM 695 N N . THR A 1 89 ? -1.381 -9.633 13.521 1.00 87.56 89 THR A N 1
ATOM 696 C CA . THR A 1 89 ? -1.648 -9.736 14.965 1.00 87.56 89 THR A CA 1
ATOM 697 C C . THR A 1 89 ? -0.769 -8.823 15.812 1.00 87.56 89 THR A C 1
ATOM 699 O O . THR A 1 89 ? -0.999 -8.711 17.009 1.00 87.56 89 THR A O 1
ATOM 702 N N . SER A 1 90 ? 0.243 -8.181 15.227 1.00 87.88 90 SER A N 1
ATOM 703 C CA . SER A 1 90 ? 1.213 -7.363 15.953 1.00 87.88 90 SER A CA 1
ATOM 704 C C . SER A 1 90 ? 1.313 -5.964 15.358 1.00 87.88 90 SER A C 1
ATOM 706 O O . SER A 1 90 ? 1.958 -5.731 14.332 1.00 87.88 90 SER A O 1
ATOM 708 N N . PHE A 1 91 ? 0.731 -4.990 16.063 1.00 86.50 91 PHE A N 1
ATOM 709 C CA . PHE A 1 91 ? 0.884 -3.576 15.717 1.00 86.50 91 PHE A CA 1
ATOM 710 C C . PHE A 1 91 ? 2.355 -3.131 15.765 1.00 86.50 91 PHE A C 1
ATOM 712 O O . PHE A 1 91 ? 2.789 -2.287 14.978 1.00 86.50 91 PHE A O 1
ATOM 719 N N . ARG A 1 92 ? 3.150 -3.729 16.663 1.00 88.38 92 ARG A N 1
ATOM 720 C CA . ARG A 1 92 ? 4.595 -3.496 16.739 1.00 88.38 92 ARG A CA 1
ATOM 721 C C . ARG A 1 92 ? 5.295 -3.907 15.445 1.00 88.38 92 ARG A C 1
ATOM 723 O O . ARG A 1 92 ? 6.111 -3.130 14.954 1.00 88.38 92 ARG A O 1
ATOM 730 N N . ASP A 1 93 ? 4.998 -5.089 14.914 1.00 90.12 93 ASP A N 1
ATOM 731 C CA . ASP A 1 93 ? 5.647 -5.579 13.693 1.00 90.12 93 ASP A CA 1
ATOM 732 C C . ASP A 1 93 ? 5.195 -4.771 12.472 1.00 90.12 93 ASP A C 1
ATOM 734 O O . ASP A 1 93 ? 6.031 -4.375 11.664 1.00 90.12 93 ASP A O 1
ATOM 738 N N . PHE A 1 94 ? 3.919 -4.374 12.412 1.00 90.75 94 PHE A N 1
ATOM 739 C CA . PHE A 1 94 ? 3.448 -3.387 11.433 1.00 90.75 94 PHE A CA 1
ATOM 740 C C . PHE A 1 94 ? 4.237 -2.075 11.484 1.00 90.75 94 PHE A C 1
ATOM 742 O O . PHE A 1 94 ? 4.679 -1.574 10.449 1.00 90.75 94 PHE A O 1
ATOM 749 N N . LYS A 1 95 ? 4.440 -1.521 12.683 1.00 90.38 95 LYS A N 1
ATOM 750 C CA . LYS A 1 95 ? 5.203 -0.283 12.870 1.00 90.38 95 LYS A CA 1
ATOM 751 C C . LYS A 1 95 ? 6.653 -0.425 12.401 1.00 90.38 95 LYS A C 1
ATOM 753 O O . LYS A 1 95 ? 7.208 0.520 11.848 1.00 90.38 95 LYS A O 1
ATOM 758 N N . ILE A 1 96 ? 7.276 -1.577 12.636 1.00 92.69 96 ILE A N 1
ATOM 759 C CA . ILE A 1 96 ? 8.633 -1.847 12.149 1.00 92.69 96 ILE A CA 1
ATOM 760 C C . ILE A 1 96 ? 8.639 -1.868 10.618 1.00 92.69 96 ILE A C 1
ATOM 762 O O . ILE A 1 96 ? 9.445 -1.170 10.006 1.00 92.69 96 ILE A O 1
ATOM 766 N N . GLU A 1 97 ? 7.715 -2.607 10.009 1.00 93.50 97 GLU A N 1
ATOM 767 C CA . GLU A 1 97 ? 7.649 -2.788 8.558 1.00 93.50 97 GLU A CA 1
ATOM 768 C C . GLU A 1 97 ? 7.389 -1.468 7.815 1.00 93.50 97 GLU A C 1
ATOM 770 O O . GLU A 1 97 ? 8.073 -1.144 6.844 1.00 93.50 97 GLU A O 1
ATOM 775 N N . ILE A 1 98 ? 6.454 -0.643 8.300 1.00 92.81 98 ILE A N 1
ATOM 776 C CA . ILE A 1 98 ? 6.149 0.640 7.651 1.00 92.81 98 ILE A CA 1
ATOM 777 C C . ILE A 1 98 ? 7.323 1.622 7.741 1.00 92.81 98 ILE A C 1
ATOM 779 O O . ILE A 1 98 ? 7.584 2.355 6.788 1.00 92.81 98 ILE A O 1
ATOM 783 N N . PHE A 1 99 ? 8.086 1.612 8.839 1.00 93.25 99 PHE A N 1
ATOM 784 C CA . PHE A 1 99 ? 9.291 2.434 8.935 1.00 93.25 99 PHE A CA 1
ATOM 785 C C . PHE A 1 99 ? 10.409 1.941 8.023 1.00 93.25 99 PHE A C 1
ATOM 787 O O . PHE A 1 99 ? 11.087 2.767 7.420 1.00 93.25 99 PHE A O 1
ATOM 794 N N . GLN A 1 100 ? 10.553 0.629 7.826 1.00 93.69 100 GLN A N 1
ATOM 795 C CA . GLN A 1 100 ? 11.489 0.100 6.830 1.00 93.69 100 GLN A CA 1
ATOM 796 C C . GLN A 1 100 ? 11.118 0.536 5.406 1.00 93.69 100 GLN A C 1
ATOM 798 O O . GLN A 1 100 ? 12.005 0.885 4.621 1.00 93.69 100 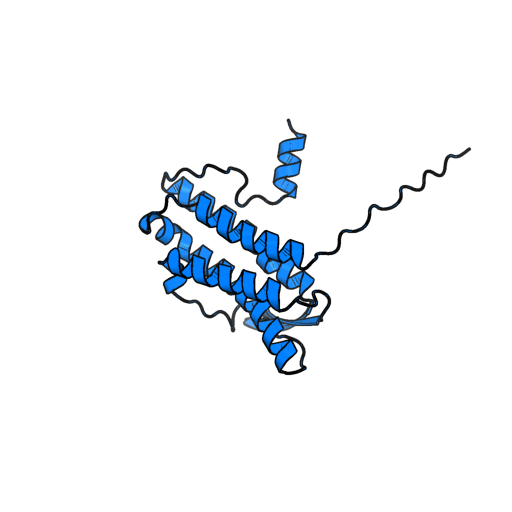GLN A O 1
ATOM 803 N N . ILE A 1 101 ? 9.822 0.570 5.079 1.00 92.19 101 ILE A N 1
ATOM 804 C CA . ILE A 1 101 ? 9.320 1.118 3.812 1.00 92.19 101 ILE A CA 1
ATOM 805 C C . ILE A 1 101 ? 9.698 2.600 3.677 1.00 92.19 101 ILE A C 1
ATOM 807 O O . ILE A 1 101 ? 10.311 2.987 2.680 1.00 92.19 101 ILE A O 1
ATOM 811 N N . ILE A 1 102 ? 9.378 3.419 4.683 1.00 91.94 102 ILE A N 1
ATOM 812 C CA . ILE A 1 102 ? 9.657 4.864 4.683 1.00 91.94 102 ILE A CA 1
ATOM 813 C C . ILE A 1 102 ? 11.157 5.135 4.526 1.00 91.94 102 ILE A C 1
ATOM 815 O O . ILE A 1 102 ? 11.557 5.941 3.684 1.00 91.94 102 ILE A O 1
ATOM 819 N N . ASP A 1 103 ? 11.994 4.437 5.291 1.00 92.88 103 ASP A N 1
ATOM 820 C CA . ASP A 1 103 ? 13.447 4.568 5.216 1.00 92.88 103 ASP A CA 1
ATOM 821 C C . ASP A 1 103 ? 13.952 4.184 3.823 1.00 92.88 103 ASP A C 1
ATOM 823 O O . ASP A 1 103 ? 14.714 4.926 3.201 1.00 92.88 103 ASP A O 1
ATOM 827 N N . THR A 1 104 ? 13.471 3.069 3.274 1.00 90.88 104 THR A N 1
ATOM 828 C CA . THR A 1 104 ? 13.830 2.628 1.921 1.00 90.88 104 THR A CA 1
ATOM 829 C C . THR A 1 104 ? 13.523 3.695 0.871 1.00 90.88 104 THR A C 1
ATOM 831 O O . THR A 1 104 ? 14.381 3.987 0.033 1.00 90.88 104 THR A O 1
ATOM 834 N N . LEU A 1 105 ? 12.340 4.311 0.932 1.00 89.12 105 LEU A N 1
ATOM 835 C CA . LEU A 1 105 ? 11.937 5.388 0.024 1.00 89.12 105 LEU A CA 1
ATOM 836 C C . LEU A 1 105 ? 12.851 6.617 0.163 1.00 89.12 105 LEU A C 1
ATOM 838 O O . LEU A 1 105 ? 13.321 7.148 -0.847 1.00 89.12 105 LEU A O 1
ATOM 842 N N . LYS A 1 106 ? 13.179 7.010 1.401 1.00 89.19 106 LYS A N 1
ATOM 843 C CA . LYS A 1 106 ? 14.096 8.125 1.703 1.00 89.19 106 LYS A CA 1
ATOM 844 C C . LYS A 1 106 ? 15.503 7.886 1.147 1.00 89.19 106 LYS A C 1
ATOM 846 O O . LYS A 1 106 ? 16.100 8.799 0.575 1.00 89.19 106 LYS A O 1
ATOM 851 N N . TYR A 1 107 ? 16.033 6.669 1.279 1.00 88.44 107 TYR A N 1
ATOM 852 C CA . TYR A 1 107 ? 17.397 6.348 0.849 1.00 88.44 107 TYR A CA 1
ATOM 853 C C . TYR A 1 107 ? 17.530 6.089 -0.654 1.00 88.44 107 TYR A C 1
ATOM 855 O O . TYR A 1 107 ? 18.545 6.466 -1.243 1.00 88.44 107 TYR A O 1
ATOM 863 N N . LYS A 1 108 ? 16.560 5.415 -1.285 1.00 82.06 108 LYS A N 1
ATOM 864 C CA . LYS A 1 108 ? 16.707 4.927 -2.667 1.00 82.06 108 LYS A CA 1
ATOM 865 C C . LYS A 1 108 ? 16.335 5.938 -3.744 1.00 82.06 108 LYS A C 1
ATOM 867 O O . LYS A 1 108 ? 16.828 5.761 -4.851 1.00 82.06 108 LYS A O 1
ATOM 872 N N . LYS A 1 109 ? 15.520 6.961 -3.438 1.00 76.50 109 LYS A N 1
ATOM 873 C CA . LYS A 1 109 ? 14.991 7.943 -4.409 1.00 76.50 109 LYS A CA 1
ATOM 874 C C . LYS A 1 109 ? 14.539 7.269 -5.710 1.00 76.50 109 LYS A C 1
ATOM 876 O O . LYS A 1 109 ? 15.234 7.302 -6.722 1.00 76.50 109 LYS A O 1
ATOM 881 N N . ILE A 1 110 ? 13.381 6.623 -5.645 1.00 83.88 110 ILE A N 1
ATOM 882 C CA . ILE A 1 110 ? 12.816 5.823 -6.732 1.00 83.88 110 ILE A CA 1
ATOM 883 C C . ILE A 1 110 ? 12.613 6.693 -7.978 1.00 83.88 110 ILE A C 1
ATOM 885 O O . ILE A 1 110 ? 11.965 7.739 -7.905 1.00 83.88 110 ILE A O 1
ATOM 889 N N . ASP A 1 111 ? 13.119 6.258 -9.134 1.00 87.38 111 ASP A N 1
ATOM 890 C CA . ASP A 1 111 ? 12.711 6.836 -10.415 1.00 87.38 111 ASP A CA 1
ATOM 891 C C . ASP A 1 111 ? 11.272 6.406 -10.726 1.00 87.38 111 ASP A C 1
ATOM 893 O O . ASP A 1 111 ? 11.006 5.303 -11.210 1.00 87.38 111 ASP A O 1
ATOM 897 N N . LEU A 1 112 ? 10.334 7.301 -10.420 1.00 87.12 112 LEU A N 1
ATOM 898 C CA . LEU A 1 112 ? 8.901 7.087 -10.599 1.00 87.12 112 LEU A CA 1
ATOM 899 C C . LEU A 1 112 ? 8.516 6.904 -12.077 1.00 87.12 112 LEU A C 1
ATOM 901 O O . LEU A 1 112 ? 7.500 6.274 -12.370 1.00 87.12 112 LEU A O 1
ATOM 905 N N . THR A 1 113 ? 9.331 7.392 -13.015 1.00 87.00 113 THR A N 1
ATOM 906 C CA . THR A 1 113 ? 9.042 7.313 -14.455 1.00 87.00 113 THR A CA 1
ATOM 907 C C . THR A 1 113 ? 9.443 5.976 -15.074 1.00 87.00 113 THR A C 1
ATOM 909 O O . THR A 1 113 ? 9.016 5.651 -16.184 1.00 87.00 113 THR A O 1
ATOM 912 N N . LYS A 1 114 ? 10.236 5.167 -14.359 1.00 88.06 114 LYS A N 1
ATOM 913 C CA . LYS A 1 114 ? 10.769 3.908 -14.877 1.00 88.06 114 LYS A CA 1
ATOM 914 C C . LYS A 1 114 ? 9.653 2.890 -15.130 1.00 88.06 114 LYS A C 1
ATOM 916 O O . LYS A 1 114 ? 8.777 2.657 -14.293 1.00 88.06 114 LYS A O 1
ATOM 921 N N . ASN A 1 115 ? 9.713 2.261 -16.304 1.00 90.31 115 ASN A N 1
ATOM 922 C CA . ASN A 1 115 ? 8.761 1.233 -16.706 1.00 90.31 115 ASN A CA 1
ATOM 923 C C . ASN A 1 115 ? 8.949 -0.061 -15.904 1.00 90.31 115 ASN A C 1
ATOM 925 O O . ASN A 1 115 ? 10.066 -0.460 -15.560 1.00 90.31 115 ASN A O 1
ATOM 929 N N . VAL A 1 116 ? 7.837 -0.753 -15.683 1.00 92.00 116 VAL A N 1
ATOM 930 C CA . VAL A 1 116 ? 7.752 -2.052 -15.013 1.00 92.00 116 VAL A CA 1
ATOM 931 C C . VAL A 1 116 ? 6.799 -2.974 -15.751 1.00 92.00 116 VAL A C 1
ATOM 933 O O . VAL A 1 116 ? 5.932 -2.536 -16.509 1.00 92.00 116 VAL A O 1
ATOM 936 N N . THR A 1 117 ? 6.947 -4.269 -15.500 1.00 94.31 117 THR A N 1
ATOM 937 C CA . THR A 1 117 ? 5.985 -5.281 -15.927 1.00 94.31 117 THR A CA 1
ATOM 938 C C . THR A 1 117 ? 5.140 -5.699 -14.734 1.00 94.31 117 THR A C 1
ATOM 940 O O . THR A 1 117 ? 5.621 -6.370 -13.820 1.00 94.31 117 THR A O 1
ATOM 943 N N . LYS A 1 118 ? 3.859 -5.341 -14.758 1.00 94.31 118 LYS A N 1
ATOM 944 C CA . LYS A 1 118 ? 2.867 -5.892 -13.840 1.00 94.31 118 LYS A CA 1
ATOM 945 C C . LYS A 1 118 ? 2.400 -7.252 -14.359 1.00 94.31 118 LYS A C 1
ATOM 947 O O . LYS A 1 118 ? 2.011 -7.380 -15.521 1.00 94.31 118 LYS A O 1
ATOM 952 N N . ILE A 1 119 ? 2.421 -8.260 -13.495 1.00 93.25 119 ILE A N 1
ATOM 953 C CA . ILE A 1 119 ? 1.832 -9.574 -13.755 1.00 93.25 119 ILE A CA 1
ATOM 954 C C . ILE A 1 119 ? 0.487 -9.625 -13.040 1.00 93.25 119 ILE A C 1
ATOM 956 O O . ILE A 1 119 ? 0.408 -9.421 -11.830 1.00 93.25 119 ILE A O 1
ATOM 960 N N . ASP A 1 120 ? -0.573 -9.905 -13.793 1.00 90.69 120 ASP A N 1
ATOM 961 C CA . ASP A 1 120 ? -1.923 -10.040 -13.247 1.00 90.69 120 ASP A CA 1
ATOM 962 C C . ASP A 1 120 ? -2.599 -11.313 -13.760 1.00 90.69 120 ASP A C 1
ATOM 964 O O . ASP A 1 120 ? -2.159 -11.923 -14.737 1.00 90.69 120 ASP A O 1
ATOM 968 N N . THR A 1 121 ? -3.671 -11.732 -13.093 1.00 90.38 121 THR A N 1
ATOM 969 C CA . THR A 1 121 ? -4.481 -12.887 -13.490 1.00 90.38 121 THR A CA 1
ATOM 970 C C . THR A 1 121 ? -5.880 -12.417 -13.862 1.00 90.38 121 THR A C 1
ATOM 972 O O . THR A 1 121 ? -6.634 -11.948 -13.015 1.00 90.38 121 THR A O 1
ATOM 975 N N . ILE A 1 122 ? -6.247 -12.555 -15.137 1.00 89.31 122 ILE A N 1
ATOM 976 C CA . ILE A 1 122 ? -7.601 -12.217 -15.604 1.00 89.31 122 ILE A CA 1
ATOM 977 C C . ILE A 1 122 ? -8.614 -13.293 -15.164 1.00 89.31 122 ILE A C 1
ATOM 979 O O . ILE A 1 122 ? -8.195 -14.411 -14.855 1.00 89.31 122 ILE A O 1
ATOM 983 N N . PRO A 1 123 ? -9.941 -13.030 -15.189 1.00 92.44 123 PRO A N 1
ATOM 984 C CA . PRO A 1 123 ? -10.955 -13.964 -14.676 1.00 92.44 123 PRO A CA 1
ATOM 985 C C . PRO A 1 123 ? -10.905 -15.386 -15.251 1.00 92.44 123 PRO A C 1
ATOM 987 O O . PRO A 1 123 ? -11.336 -16.329 -14.600 1.00 92.44 123 PRO A O 1
ATOM 990 N N . SER A 1 124 ? -10.339 -15.570 -16.448 1.00 93.50 124 SER A N 1
ATOM 991 C CA . SER A 1 124 ? -10.125 -16.893 -17.044 1.00 93.50 124 SER A CA 1
ATOM 992 C C . SER A 1 124 ? -8.978 -17.698 -16.405 1.00 93.50 124 SER A C 1
ATOM 994 O O . SER A 1 124 ? -8.641 -18.765 -16.909 1.00 93.50 124 SER A O 1
ATOM 996 N N . GLY A 1 125 ? -8.297 -17.166 -15.385 1.00 89.44 125 GLY A N 1
ATOM 997 C CA . GLY A 1 125 ? -7.102 -17.756 -14.773 1.00 89.44 125 GLY A CA 1
ATOM 998 C C . GLY A 1 125 ? -5.809 -17.555 -15.573 1.00 89.44 125 GLY A C 1
ATOM 999 O O . GLY A 1 125 ? -4.749 -18.027 -15.165 1.00 89.44 125 GLY A O 1
ATOM 1000 N N . LYS A 1 126 ? -5.858 -16.855 -16.715 1.00 92.50 126 LYS A N 1
ATOM 1001 C CA . LYS A 1 126 ? -4.674 -16.592 -17.544 1.00 92.50 126 LYS A CA 1
ATOM 1002 C C . LYS A 1 126 ? -3.824 -15.486 -16.914 1.00 92.50 126 LYS A C 1
ATOM 1004 O O . LYS A 1 126 ? -4.346 -14.424 -16.579 1.00 92.50 126 LYS A O 1
ATOM 1009 N N . LYS A 1 127 ? -2.507 -15.706 -16.842 1.00 93.38 127 LYS A N 1
ATOM 1010 C CA . LYS A 1 127 ? -1.550 -14.646 -16.507 1.00 93.38 127 LYS A CA 1
ATOM 1011 C C . LYS A 1 127 ? -1.359 -13.697 -17.689 1.00 93.38 127 LYS A C 1
ATOM 1013 O O . LYS A 1 127 ? -1.156 -14.139 -18.823 1.00 93.38 127 LYS A O 1
ATOM 1018 N N . VAL A 1 128 ? -1.428 -12.402 -17.419 1.00 93.94 128 VAL A N 1
ATOM 1019 C CA . VAL A 1 128 ? -1.170 -11.327 -18.379 1.00 93.94 128 VAL A CA 1
ATOM 1020 C C . VAL A 1 128 ? -0.012 -10.470 -17.891 1.00 93.94 128 VAL A C 1
ATOM 1022 O O . VAL A 1 128 ? 0.175 -10.288 -16.691 1.00 93.94 128 VAL A O 1
ATOM 1025 N N . HIS A 1 129 ? 0.761 -9.959 -18.844 1.00 94.75 129 HIS A N 1
ATOM 1026 C CA . HIS A 1 129 ? 1.891 -9.072 -18.602 1.00 94.75 129 HIS A CA 1
ATOM 1027 C C . HIS A 1 129 ? 1.512 -7.690 -19.119 1.00 94.75 129 HIS A C 1
ATOM 1029 O O . HIS A 1 129 ? 1.190 -7.536 -20.298 1.00 94.75 129 HIS A O 1
ATOM 1035 N N . ILE A 1 130 ? 1.505 -6.708 -18.228 1.00 93.56 130 ILE A N 1
ATOM 1036 C CA . ILE A 1 130 ? 1.070 -5.343 -18.504 1.00 93.56 130 ILE A CA 1
ATOM 1037 C C . ILE A 1 130 ? 2.279 -4.436 -18.306 1.00 93.56 130 ILE A C 1
ATOM 1039 O O . ILE A 1 130 ? 2.865 -4.412 -17.225 1.00 93.56 130 ILE A O 1
ATOM 1043 N N . VAL A 1 131 ? 2.661 -3.702 -19.350 1.00 92.69 131 VAL A N 1
ATOM 1044 C CA . VAL A 1 131 ? 3.688 -2.660 -19.237 1.00 92.69 131 VAL A CA 1
ATOM 1045 C C . VAL A 1 131 ? 3.046 -1.426 -18.606 1.00 92.69 131 VAL A C 1
ATOM 1047 O O . VAL A 1 131 ? 2.023 -0.943 -19.084 1.00 92.69 131 VAL A O 1
ATOM 1050 N N . THR A 1 132 ? 3.639 -0.949 -17.520 1.00 92.50 132 THR A N 1
ATOM 1051 C CA . THR A 1 132 ? 3.201 0.202 -16.713 1.00 92.50 132 THR A CA 1
ATOM 1052 C C . THR A 1 132 ? 4.450 0.924 -16.186 1.00 92.50 132 THR A C 1
ATOM 1054 O O . THR A 1 132 ? 5.557 0.632 -16.642 1.00 92.50 132 THR A O 1
ATOM 1057 N N . ASN A 1 133 ? 4.319 1.860 -15.247 1.00 90.94 133 ASN A N 1
ATOM 1058 C CA . ASN A 1 133 ? 5.447 2.549 -14.607 1.00 90.94 133 ASN A CA 1
ATOM 1059 C C . ASN A 1 133 ? 5.296 2.607 -13.081 1.00 90.94 133 ASN A C 1
ATOM 1061 O O . ASN A 1 133 ? 4.200 2.418 -12.546 1.00 90.94 133 ASN A O 1
ATOM 1065 N N . TYR A 1 134 ? 6.398 2.874 -12.374 1.00 90.94 134 TYR A N 1
ATOM 1066 C CA . TYR A 1 134 ? 6.391 2.933 -10.907 1.00 90.94 134 TYR A CA 1
ATOM 1067 C C . TYR A 1 134 ? 5.422 3.965 -10.353 1.00 90.94 134 TYR A C 1
ATOM 1069 O O . TYR A 1 134 ? 4.739 3.671 -9.377 1.00 90.94 134 TYR A O 1
ATOM 1077 N N . GLN A 1 135 ? 5.321 5.140 -10.972 1.00 91.44 135 GLN A N 1
ATOM 1078 C CA . GLN A 1 135 ? 4.385 6.179 -10.556 1.00 91.44 135 GLN A CA 1
ATOM 1079 C C . GLN A 1 135 ? 2.949 5.646 -10.490 1.00 91.44 135 GLN A C 1
ATOM 1081 O O . GLN A 1 135 ? 2.256 5.863 -9.499 1.00 91.44 135 GLN A O 1
ATOM 1086 N N . SER A 1 136 ? 2.519 4.911 -11.516 1.00 92.25 136 SER A N 1
ATOM 1087 C CA . SER A 1 136 ? 1.165 4.355 -11.608 1.00 92.25 136 SER A CA 1
ATOM 1088 C C . SER A 1 136 ? 0.922 3.276 -10.554 1.00 92.25 136 SER A C 1
ATOM 1090 O O . SER A 1 136 ? -0.122 3.259 -9.904 1.00 92.25 136 SER A O 1
ATOM 1092 N N . GLU A 1 137 ? 1.900 2.400 -10.333 1.00 94.00 137 GLU A N 1
ATOM 1093 C CA . GLU A 1 137 ? 1.771 1.303 -9.368 1.00 94.00 137 GLU A CA 1
ATOM 1094 C C . GLU A 1 137 ? 1.888 1.789 -7.916 1.00 94.00 137 GLU A C 1
ATOM 1096 O O . GLU A 1 137 ? 1.223 1.258 -7.025 1.00 94.00 137 GLU A O 1
ATOM 1101 N N . ILE A 1 138 ? 2.667 2.846 -7.667 1.00 92.25 138 ILE A N 1
ATOM 1102 C CA . ILE A 1 13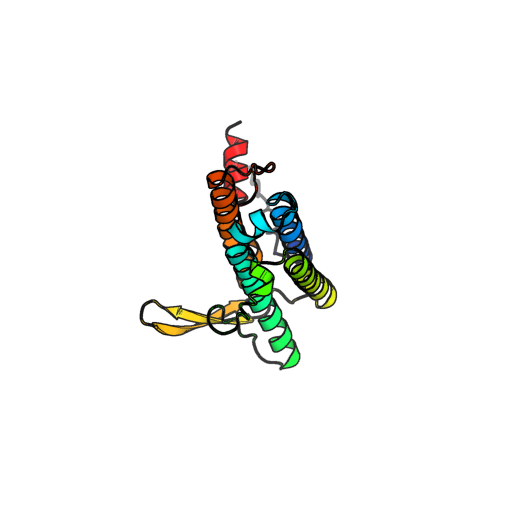8 ? 2.691 3.542 -6.379 1.00 92.25 138 ILE A CA 1
ATOM 1103 C C . ILE A 1 138 ? 1.364 4.254 -6.137 1.00 92.25 138 ILE A C 1
ATOM 1105 O O . ILE A 1 138 ? 0.796 4.084 -5.060 1.00 92.25 138 ILE A O 1
ATOM 1109 N N . LEU A 1 139 ? 0.831 4.983 -7.124 1.00 91.94 139 LEU A N 1
ATOM 1110 C CA . LEU A 1 139 ? -0.483 5.620 -7.015 1.00 91.94 139 LEU A CA 1
ATOM 1111 C C . LEU A 1 139 ? -1.564 4.591 -6.658 1.00 91.94 139 LEU A C 1
ATOM 1113 O O . LEU A 1 139 ? -2.383 4.815 -5.765 1.00 91.94 139 LEU A O 1
ATOM 1117 N N . TYR A 1 140 ? -1.536 3.431 -7.312 1.00 93.00 140 TYR A N 1
ATOM 1118 C CA . TYR A 1 140 ? -2.438 2.335 -6.991 1.00 93.00 140 TYR A CA 1
ATOM 1119 C C . TYR A 1 140 ? -2.229 1.813 -5.560 1.00 93.00 140 TYR A C 1
ATOM 1121 O O . TYR A 1 140 ? -3.178 1.796 -4.777 1.00 93.00 140 TYR A O 1
ATOM 1129 N N . ALA A 1 141 ? -1.010 1.408 -5.190 1.00 91.88 141 ALA A N 1
ATOM 1130 C CA . ALA A 1 141 ? -0.751 0.730 -3.918 1.00 91.88 141 ALA A CA 1
ATOM 1131 C C . ALA A 1 141 ? -0.829 1.657 -2.690 1.00 91.88 141 ALA A C 1
ATOM 1133 O O . ALA A 1 141 ? -1.433 1.275 -1.688 1.00 91.88 141 ALA A O 1
ATOM 1134 N N . HIS A 1 142 ? -0.230 2.850 -2.763 1.00 90.19 142 HIS A N 1
ATOM 1135 C CA . HIS A 1 142 ? -0.071 3.769 -1.626 1.00 90.19 142 HIS A CA 1
ATOM 1136 C C . HIS A 1 142 ? -1.280 4.682 -1.431 1.00 90.19 142 HIS A C 1
ATOM 1138 O O . HIS A 1 142 ? -1.591 5.028 -0.298 1.00 90.19 142 HIS A O 1
ATOM 1144 N N . PHE A 1 143 ? -1.992 5.027 -2.507 1.00 90.19 143 PHE A N 1
ATOM 1145 C CA . PHE A 1 143 ? -3.112 5.962 -2.429 1.00 90.19 143 PHE A CA 1
ATOM 1146 C C . PHE A 1 143 ? -4.442 5.220 -2.581 1.00 90.19 143 PHE A C 1
ATOM 1148 O O . PHE A 1 143 ? -5.204 5.099 -1.628 1.00 90.19 143 PHE A O 1
ATOM 1155 N N . GLN A 1 144 ? -4.729 4.654 -3.754 1.00 92.06 144 GLN A N 1
ATOM 1156 C CA . GLN A 1 144 ? -6.077 4.154 -4.065 1.00 92.06 144 GLN A CA 1
ATOM 1157 C C . GLN A 1 144 ? -6.459 2.903 -3.267 1.00 92.06 144 GLN A C 1
ATOM 1159 O O . GLN A 1 144 ? -7.488 2.862 -2.585 1.00 92.06 144 GLN A O 1
ATOM 1164 N N . HIS A 1 145 ? -5.626 1.869 -3.353 1.00 92.69 145 HIS A N 1
ATOM 1165 C CA . HIS A 1 145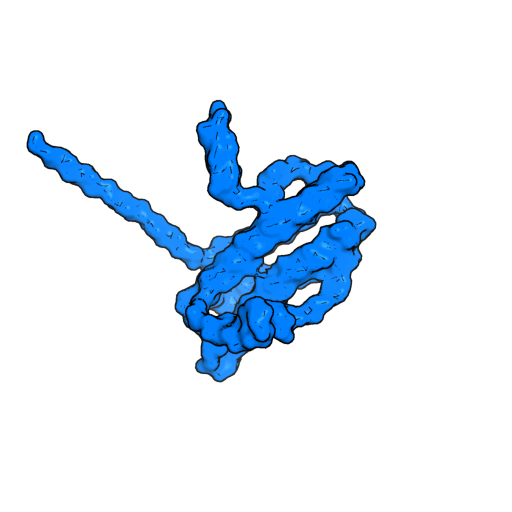 ? -5.874 0.584 -2.713 1.00 92.69 145 HIS A CA 1
ATOM 1166 C C . HIS A 1 145 ? -5.767 0.696 -1.186 1.00 92.69 145 HIS A C 1
ATOM 1168 O O . HIS A 1 145 ? -6.578 0.111 -0.466 1.00 92.69 145 HIS A O 1
ATOM 1174 N N . LYS A 1 146 ? -4.839 1.526 -0.689 1.00 93.06 146 LYS A N 1
ATOM 1175 C CA . LYS A 1 146 ? -4.782 1.921 0.722 1.00 93.06 146 LYS A CA 1
ATOM 1176 C C . LYS A 1 146 ? -6.108 2.519 1.188 1.00 93.06 146 LYS A C 1
ATOM 1178 O O . LYS A 1 146 ? -6.706 1.993 2.124 1.00 93.06 146 LYS A O 1
ATOM 1183 N N . THR A 1 147 ? -6.576 3.596 0.554 1.00 92.56 147 THR A N 1
ATOM 1184 C CA . THR A 1 147 ? -7.805 4.297 0.957 1.00 92.56 147 THR A CA 1
ATOM 1185 C C . THR A 1 147 ? -9.005 3.353 0.982 1.00 92.56 147 THR A C 1
ATOM 1187 O O . THR A 1 147 ? -9.774 3.377 1.941 1.00 92.56 147 THR A O 1
ATOM 1190 N N . HIS A 1 148 ? -9.125 2.458 -0.005 1.00 93.38 148 HIS A N 1
ATOM 1191 C CA . HIS A 1 148 ? -10.164 1.425 -0.022 1.00 93.38 148 HIS A CA 1
ATOM 1192 C C . HIS A 1 148 ? -10.133 0.525 1.228 1.00 93.38 148 HIS A C 1
ATOM 1194 O O . HIS A 1 148 ? -11.169 0.257 1.847 1.00 93.38 148 HIS A O 1
ATOM 1200 N N . HIS A 1 149 ? -8.947 0.064 1.624 1.00 94.69 149 HIS A N 1
ATOM 1201 C CA . HIS A 1 149 ? -8.811 -0.778 2.806 1.00 94.69 149 HIS A CA 1
ATOM 1202 C C . HIS A 1 149 ? -8.989 -0.007 4.110 1.00 94.69 149 HIS A C 1
ATOM 1204 O O . HIS A 1 149 ? -9.617 -0.543 5.017 1.00 94.69 149 HIS A O 1
ATOM 1210 N N . LEU A 1 150 ? -8.542 1.245 4.194 1.00 93.44 150 LEU A N 1
ATOM 1211 C CA . LEU A 1 150 ? -8.803 2.098 5.353 1.00 93.44 150 LEU A CA 1
ATOM 1212 C C . LEU A 1 150 ? -10.308 2.323 5.573 1.00 93.44 150 LEU A C 1
ATOM 1214 O O . LEU A 1 150 ? -10.764 2.197 6.705 1.00 93.44 150 LEU A O 1
ATOM 1218 N N . ASP A 1 151 ? -11.105 2.554 4.519 1.00 94.31 151 ASP A N 1
ATOM 1219 C CA . ASP A 1 151 ? -12.576 2.641 4.646 1.00 94.31 151 ASP A CA 1
ATOM 1220 C C . ASP A 1 151 ? -13.160 1.344 5.218 1.00 94.31 151 ASP A C 1
ATOM 1222 O O . ASP A 1 151 ? -13.993 1.355 6.126 1.00 94.31 151 ASP A O 1
ATOM 1226 N N . THR A 1 152 ? -12.675 0.204 4.723 1.00 94.38 152 THR A N 1
ATOM 1227 C CA . THR A 1 152 ? -13.097 -1.113 5.211 1.00 94.38 152 THR A CA 1
ATOM 1228 C C . THR A 1 152 ? -12.762 -1.291 6.695 1.00 94.38 152 THR A C 1
ATOM 1230 O O . THR A 1 152 ? -13.625 -1.710 7.466 1.00 94.38 152 THR A O 1
ATOM 1233 N N . MET A 1 153 ? -11.551 -0.919 7.122 1.00 93.81 153 MET A N 1
ATOM 1234 C CA . MET A 1 153 ? -11.136 -0.975 8.528 1.00 93.81 153 MET A CA 1
ATOM 1235 C C . MET A 1 153 ? -12.017 -0.086 9.411 1.00 93.81 153 MET A C 1
ATOM 1237 O O . MET A 1 153 ? -12.523 -0.551 10.429 1.00 93.81 153 MET A O 1
ATOM 1241 N N . VAL A 1 154 ? -12.275 1.160 8.995 1.00 92.25 154 VAL A N 1
ATOM 1242 C CA . VAL A 1 154 ? -13.168 2.087 9.712 1.00 92.25 154 VAL A CA 1
ATOM 1243 C C . VAL A 1 154 ? -14.557 1.477 9.898 1.00 92.25 154 VAL A C 1
ATOM 1245 O O . VAL A 1 154 ? -15.130 1.566 10.986 1.00 92.25 154 VAL A O 1
ATOM 1248 N N . ARG A 1 155 ? -15.115 0.840 8.861 1.00 92.69 155 ARG A N 1
ATOM 1249 C CA . ARG A 1 155 ? -16.426 0.173 8.942 1.00 92.69 155 ARG A CA 1
ATOM 1250 C C . ARG A 1 155 ? -16.413 -1.008 9.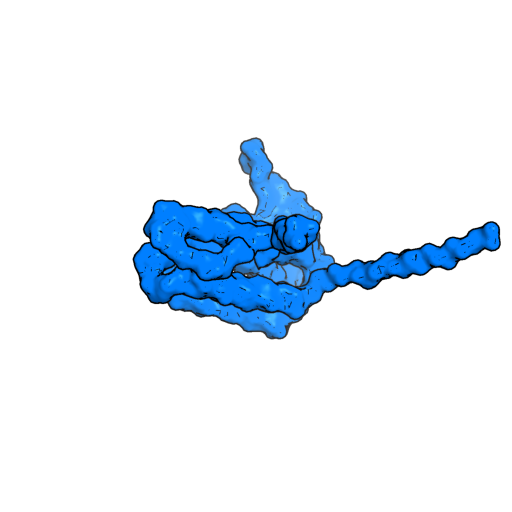907 1.00 92.69 155 ARG A C 1
ATOM 1252 O O . ARG A 1 155 ? -17.357 -1.140 10.682 1.00 92.69 155 ARG A O 1
ATOM 1259 N N . ILE A 1 156 ? -15.367 -1.836 9.875 1.00 92.56 156 ILE A N 1
ATOM 1260 C CA . ILE A 1 156 ? -15.204 -2.977 10.788 1.00 92.56 156 ILE A CA 1
ATOM 1261 C C . ILE A 1 156 ? -15.157 -2.493 12.238 1.00 92.56 156 ILE A C 1
ATOM 1263 O O . ILE A 1 156 ? -15.901 -3.001 13.075 1.00 92.56 156 ILE A O 1
ATOM 1267 N N . LEU A 1 157 ? -14.334 -1.488 12.532 1.00 90.25 157 LEU A N 1
ATOM 1268 C CA . LEU A 1 157 ? -14.180 -0.946 13.883 1.00 90.25 157 LEU A CA 1
ATOM 1269 C C . LEU A 1 157 ? -15.499 -0.363 14.402 1.00 90.25 157 LEU A C 1
ATOM 1271 O O . LEU A 1 157 ? -15.966 -0.749 15.473 1.00 90.25 157 LEU A O 1
ATOM 1275 N N . LYS A 1 158 ? -16.170 0.468 13.595 1.00 90.12 158 LYS A N 1
ATOM 1276 C CA . LYS A 1 158 ? -17.479 1.040 13.948 1.00 90.12 158 LYS A CA 1
ATOM 1277 C C . LYS A 1 158 ? -18.547 -0.030 14.176 1.00 90.12 158 LYS A C 1
ATOM 1279 O O . LYS A 1 158 ? -19.336 0.095 15.109 1.00 90.12 158 LYS A O 1
ATOM 1284 N N . ALA A 1 159 ? -18.569 -1.087 13.362 1.00 92.31 159 ALA A N 1
ATOM 1285 C CA . ALA A 1 159 ? -19.498 -2.205 13.535 1.00 92.31 159 ALA A CA 1
ATOM 1286 C C . ALA A 1 159 ? -19.264 -2.983 14.844 1.00 92.31 159 ALA A C 1
ATOM 1288 O O . ALA A 1 159 ? -20.197 -3.592 15.359 1.00 92.31 159 ALA A O 1
ATOM 1289 N N . ASN A 1 160 ? -18.050 -2.924 15.399 1.00 90.12 160 ASN A N 1
ATOM 1290 C CA . ASN A 1 160 ? -17.683 -3.516 16.688 1.00 90.12 160 ASN A CA 1
ATOM 1291 C C . ASN A 1 160 ? -17.747 -2.509 17.854 1.00 90.12 160 ASN A C 1
ATOM 1293 O O . ASN A 1 160 ? -17.234 -2.782 18.935 1.00 90.12 160 ASN A O 1
ATOM 1297 N N . GLY A 1 161 ? -18.376 -1.344 17.658 1.00 88.94 161 GLY A N 1
ATOM 1298 C CA . GLY A 1 161 ? -18.548 -0.335 18.707 1.00 88.94 161 GLY A CA 1
ATOM 1299 C C . GLY A 1 161 ? -17.285 0.465 19.040 1.00 88.94 161 GLY A C 1
ATOM 1300 O O . GLY A 1 161 ? -17.284 1.200 20.025 1.00 88.94 161 GLY A O 1
ATOM 1301 N N . ILE A 1 162 ? -16.228 0.354 18.231 1.00 87.19 162 ILE A N 1
ATOM 1302 C CA . ILE A 1 162 ? -14.989 1.118 18.399 1.00 87.19 162 ILE A CA 1
ATOM 1303 C C . ILE A 1 162 ? -15.148 2.473 17.702 1.00 87.19 162 ILE A C 1
ATOM 1305 O O . ILE A 1 162 ? -15.505 2.551 16.522 1.00 87.19 162 ILE A O 1
ATOM 1309 N N . ASN A 1 163 ? -14.893 3.554 18.441 1.00 84.94 163 ASN A N 1
ATOM 1310 C CA . ASN A 1 163 ? -14.954 4.907 17.903 1.00 84.94 163 ASN A CA 1
ATOM 1311 C C . ASN A 1 163 ? -13.690 5.232 17.094 1.00 84.94 163 ASN A C 1
ATOM 1313 O O . ASN A 1 163 ? -12.582 4.986 17.554 1.00 84.94 163 ASN A O 1
ATOM 1317 N N . VAL A 1 164 ? -13.864 5.838 15.919 1.00 85.25 164 VAL A N 1
ATOM 1318 C CA . VAL A 1 164 ? -12.762 6.354 15.093 1.00 85.25 164 VAL A CA 1
ATOM 1319 C C . VAL A 1 164 ? -12.889 7.871 15.042 1.00 85.25 164 VAL A C 1
ATOM 1321 O O . VAL A 1 164 ? -13.835 8.387 14.442 1.00 85.25 164 VAL A O 1
ATOM 1324 N N . GLU A 1 165 ? -11.952 8.577 15.676 1.00 82.19 165 GLU A N 1
ATOM 1325 C CA . GLU A 1 165 ? -12.031 10.032 15.876 1.00 82.19 165 GLU A CA 1
ATOM 1326 C C . GLU A 1 165 ? -11.928 10.821 14.566 1.00 82.19 165 GLU A C 1
ATOM 1328 O O . GLU A 1 165 ? -12.683 11.767 14.329 1.00 82.19 165 GLU A O 1
ATOM 1333 N N . ASN A 1 166 ? -11.023 10.414 13.673 1.00 85.56 166 ASN A N 1
ATOM 1334 C CA . ASN A 1 166 ? -10.846 11.078 12.390 1.00 85.56 166 ASN A CA 1
ATOM 1335 C C . ASN A 1 166 ? -11.831 10.531 11.344 1.00 85.56 166 ASN A C 1
ATOM 1337 O O . ASN A 1 166 ? -11.631 9.478 10.740 1.00 85.56 166 ASN A O 1
ATOM 1341 N N . SER A 1 167 ? -12.884 11.308 11.080 1.00 84.44 167 SER A N 1
ATOM 1342 C CA . SER A 1 167 ? -13.934 10.961 10.111 1.00 84.44 167 SER A CA 1
ATOM 1343 C C . SER A 1 167 ? -13.499 10.940 8.637 1.00 84.44 167 SER A C 1
ATOM 1345 O O . SER A 1 167 ? -14.281 10.492 7.796 1.00 84.44 167 SER A O 1
ATOM 1347 N N . ASN A 1 168 ? -12.288 11.410 8.319 1.00 89.69 168 ASN A N 1
ATOM 1348 C CA . ASN A 1 168 ? -11.758 11.432 6.955 1.00 89.69 168 ASN A CA 1
ATOM 1349 C C . ASN A 1 168 ? -10.936 10.186 6.598 1.00 89.69 168 ASN A C 1
ATOM 1351 O O . ASN A 1 168 ? -10.678 9.976 5.414 1.00 89.69 168 ASN A O 1
ATOM 1355 N N . ILE A 1 169 ? -10.552 9.349 7.573 1.00 89.62 169 ILE A N 1
ATOM 1356 C CA . ILE A 1 169 ? -9.786 8.124 7.295 1.00 89.62 169 ILE A CA 1
ATOM 1357 C C . ILE A 1 169 ? -10.581 7.227 6.339 1.00 89.62 169 ILE A C 1
ATOM 1359 O O . ILE A 1 169 ? -11.771 6.980 6.543 1.00 89.62 169 ILE A O 1
ATOM 1363 N N . GLY A 1 170 ? -9.916 6.752 5.283 1.00 87.56 170 GLY A N 1
ATOM 1364 C CA . GLY A 1 170 ? -10.533 5.902 4.262 1.00 87.56 170 GLY A CA 1
ATOM 1365 C C . GLY A 1 170 ? -11.395 6.639 3.235 1.00 87.56 170 GLY A C 1
ATOM 1366 O O . GLY A 1 170 ? -11.935 6.009 2.329 1.00 87.56 170 GLY A O 1
ATOM 1367 N N . LYS A 1 171 ? -11.507 7.970 3.300 1.00 90.31 171 LYS A N 1
ATOM 1368 C CA . LYS A 1 171 ? -12.197 8.748 2.264 1.00 90.31 171 LYS A CA 1
ATOM 1369 C C . LYS A 1 171 ? -11.229 9.196 1.176 1.00 90.31 171 LYS A C 1
ATOM 1371 O O . LYS A 1 171 ? -10.133 9.672 1.454 1.00 90.31 171 LYS A O 1
ATOM 1376 N N . ALA A 1 172 ? -11.662 9.105 -0.079 1.00 87.25 172 ALA A N 1
ATOM 1377 C CA . ALA A 1 172 ? -10.924 9.702 -1.185 1.00 87.25 172 ALA A CA 1
ATOM 1378 C C . ALA A 1 172 ? -10.935 11.237 -1.073 1.00 87.25 172 ALA A C 1
ATOM 1380 O O . ALA A 1 172 ? -11.942 11.830 -0.676 1.00 87.25 172 ALA A O 1
ATOM 1381 N N . ALA A 1 173 ? -9.849 11.892 -1.494 1.00 85.94 173 ALA A N 1
ATOM 1382 C CA . ALA A 1 173 ? -9.735 13.353 -1.464 1.00 85.94 173 ALA A CA 1
ATOM 1383 C C . ALA A 1 173 ? -10.883 14.056 -2.214 1.00 85.94 173 ALA A C 1
ATOM 1385 O O . ALA A 1 173 ? -11.416 15.061 -1.746 1.00 85.94 173 ALA A O 1
ATOM 1386 N N . SER A 1 174 ? -11.331 13.484 -3.336 1.00 85.50 174 SER A N 1
ATOM 1387 C CA . SER A 1 174 ? -12.485 13.979 -4.097 1.00 85.50 174 SER A CA 1
ATOM 1388 C C . SER A 1 174 ? -13.789 13.936 -3.293 1.00 85.50 174 SER A C 1
ATOM 1390 O O . SER A 1 174 ? -14.600 14.857 -3.382 1.00 85.50 174 SER A O 1
ATOM 1392 N N . THR A 1 175 ? -13.984 12.905 -2.468 1.00 88.38 175 THR A N 1
ATOM 1393 C CA . THR A 1 175 ? -15.138 12.793 -1.568 1.00 88.38 175 THR A CA 1
ATOM 1394 C C . THR A 1 175 ? -15.092 13.865 -0.484 1.00 88.38 175 THR A C 1
ATOM 1396 O O . THR A 1 175 ? -16.099 14.528 -0.250 1.00 88.38 175 THR A O 1
ATOM 1399 N N . ILE A 1 176 ? -13.926 14.083 0.132 1.00 89.69 176 ILE A N 1
ATOM 1400 C CA . ILE A 1 176 ? -13.736 15.118 1.162 1.00 89.69 176 ILE A CA 1
ATOM 1401 C C . ILE A 1 176 ? -14.016 16.511 0.579 1.00 89.69 176 ILE A C 1
ATOM 1403 O O . ILE A 1 176 ? -14.765 17.290 1.168 1.00 89.69 176 ILE A O 1
ATOM 1407 N N . ALA A 1 177 ? -13.470 16.810 -0.604 1.00 89.31 177 ALA A N 1
ATOM 1408 C CA . ALA A 1 177 ? -13.684 18.085 -1.286 1.00 89.31 177 ALA A CA 1
ATOM 1409 C C . ALA A 1 177 ? -15.168 18.328 -1.612 1.00 89.31 177 ALA A C 1
ATOM 1411 O O . ALA A 1 177 ? -15.687 19.417 -1.374 1.00 89.31 177 ALA A O 1
ATOM 1412 N N . PHE A 1 178 ? -15.870 17.302 -2.095 1.00 91.31 178 PHE A N 1
ATOM 1413 C CA . PHE A 1 178 ? -17.302 17.376 -2.383 1.00 91.31 178 PHE A CA 1
ATOM 1414 C C . PHE A 1 178 ? -18.165 17.584 -1.129 1.00 91.31 178 PHE A C 1
ATOM 1416 O O . PHE A 1 178 ? -19.162 18.304 -1.169 1.00 91.31 178 PHE A O 1
ATOM 1423 N N . GLU A 1 179 ? -17.811 16.960 -0.004 1.00 90.25 179 GLU A N 1
ATOM 1424 C CA . GLU A 1 179 ? -18.488 17.199 1.275 1.00 90.25 179 GLU A CA 1
ATOM 1425 C C . GLU A 1 179 ? -18.245 18.629 1.779 1.00 90.25 179 GLU A C 1
ATOM 1427 O O . GLU A 1 179 ? -19.170 19.266 2.284 1.00 90.25 179 GLU A O 1
ATOM 1432 N N . ALA A 1 180 ? -17.026 19.151 1.612 1.00 90.12 180 ALA A N 1
ATOM 1433 C CA . ALA A 1 180 ? -16.679 20.518 1.984 1.00 90.12 180 ALA A CA 1
ATOM 1434 C C . ALA A 1 180 ? -17.410 21.562 1.127 1.00 90.12 180 ALA A C 1
ATOM 1436 O O . ALA A 1 180 ? -17.862 22.564 1.668 1.00 90.12 180 ALA A O 1
ATOM 1437 N N . SER A 1 181 ? -17.609 21.310 -0.172 1.00 91.06 181 SER A N 1
ATOM 1438 C CA . SER A 1 181 ? -18.330 22.232 -1.065 1.00 91.06 181 SER A CA 1
ATOM 1439 C C . SER A 1 181 ? -19.838 22.321 -0.801 1.00 91.06 181 SER A C 1
ATOM 1441 O O . SER A 1 181 ? -20.522 23.123 -1.429 1.00 91.06 181 SER A O 1
ATOM 1443 N N . LYS A 1 182 ? -20.382 21.452 0.059 1.00 83.06 182 LYS A N 1
ATOM 1444 C CA . LYS A 1 182 ? -21.798 21.458 0.463 1.00 83.06 182 LYS A CA 1
ATOM 1445 C C . LYS A 1 182 ? -22.060 22.220 1.767 1.00 83.06 182 LYS A C 1
ATOM 1447 O O . LYS A 1 182 ? -23.221 22.305 2.164 1.00 83.06 182 LYS A O 1
ATOM 1452 N N . LYS A 1 183 ? -21.010 22.684 2.447 1.00 67.44 183 LYS A N 1
ATOM 1453 C CA . LYS A 1 183 ? -21.089 23.503 3.663 1.00 67.44 183 LYS A CA 1
ATOM 1454 C C . LYS A 1 183 ? -21.051 24.980 3.300 1.00 67.44 183 LYS A C 1
ATOM 1456 O O . LYS A 1 183 ? -21.751 25.740 3.999 1.00 67.44 183 LYS A O 1
#

pLDDT: mean 84.95, std 13.7, range [34.25, 94.75]

Secondary structure (DSSP, 8-state):
----------------HHHHHHHHHHHHHHHHHHS-S-HHHHHHHHHHHHHHHHHHHHHHHHHHHHHHHTS-EEE-HHHH----THHHH-HHHHHHHHHHHHHHHHHH---TT-EEEEEEE-TTS-EEEEEEEHHHHHIIIIIIHHHHHHHHHHHHHHHTT---S-TTTT--HHHHHHHHTT-

Foldseek 3Di:
DDDPPPPPPPPPDQDFLVNLLVLLVVLLVLVVLLDPPDLVLLLLQLQLLLLLLQLLCLLLVLQVCCVVVVHAGERESVPPRPSDCCSNRDSPVSVVSSVVSSVSSVPVRGPQAGKHWYWDADPVRDIDTDIDTSVVSSCVRRPPSLLCSQVVSNVSCVVVVHDRPDPCRSPHPVRVVVVVVVD

Sequence (183 aa):
MGIESGVSMSEENTLTNEDVIIESENIFQEISYLNDLSDSSYELIGKHVRHVVDHMNTVINGYIKAEYNGEPGIIDYPGTRTRDSLLETSFRDFKIEIFQIIDTLKYKKIDLTKNVTKIDTIPSGKKVHIVTNYQSEILYAHFQHKTHHLDTMVRILKANGINVENSNIGKAASTIAFEASKK

Radius of gyration: 18.87 Å; chains: 1; bounding box: 42×60×52 Å